Protein AF-A0AAV9M7P4-F1 (afdb_monomer_lite)

Structure (mmCIF, N/CA/C/O backbone):
data_AF-A0AAV9M7P4-F1
#
_entry.id   AF-A0AAV9M7P4-F1
#
loop_
_atom_site.group_PDB
_atom_site.id
_atom_site.type_symbol
_atom_site.label_atom_id
_atom_site.label_alt_id
_atom_site.label_comp_id
_atom_site.label_asym_id
_atom_site.label_entity_id
_atom_site.label_seq_id
_atom_site.pdbx_PDB_ins_code
_atom_site.Cartn_x
_atom_site.Cartn_y
_atom_site.Cartn_z
_atom_site.occupancy
_atom_site.B_iso_or_equiv
_atom_site.auth_seq_id
_atom_site.auth_comp_id
_atom_site.auth_asym_id
_atom_site.auth_atom_id
_atom_site.pdbx_PDB_model_num
ATOM 1 N N . MET A 1 1 ? -19.116 -6.629 9.323 1.00 45.69 1 MET A N 1
ATOM 2 C CA . MET A 1 1 ? -17.833 -5.905 9.448 1.00 45.69 1 MET A CA 1
ATOM 3 C C . MET A 1 1 ? -16.734 -6.924 9.221 1.00 45.69 1 MET A C 1
ATOM 5 O O . MET A 1 1 ? -16.350 -7.629 10.144 1.00 45.69 1 MET A O 1
ATOM 9 N N . GLU A 1 2 ? -16.339 -7.110 7.966 1.00 55.59 2 GLU A N 1
ATOM 10 C CA . GLU A 1 2 ? -15.334 -8.109 7.601 1.00 55.59 2 GLU A CA 1
ATOM 11 C C . GLU A 1 2 ? -13.968 -7.598 8.069 1.00 55.59 2 GLU A C 1
ATOM 13 O O . GLU A 1 2 ? -13.478 -6.573 7.604 1.00 55.59 2 GLU A O 1
ATOM 18 N N . LYS A 1 3 ? -13.403 -8.250 9.090 1.00 63.00 3 LYS A N 1
ATOM 19 C CA . LYS A 1 3 ? -12.162 -7.818 9.755 1.00 63.00 3 LYS A CA 1
ATOM 20 C C . LYS A 1 3 ? -10.919 -8.130 8.915 1.00 63.00 3 LYS A C 1
ATOM 22 O O . LYS A 1 3 ? -9.838 -7.615 9.196 1.00 63.00 3 LYS A O 1
ATOM 27 N N . SER A 1 4 ? -11.050 -9.002 7.918 1.00 67.69 4 SER A N 1
ATOM 28 C CA . SER A 1 4 ? -9.936 -9.507 7.122 1.00 67.69 4 SER A CA 1
ATOM 29 C C . SER A 1 4 ? -10.413 -9.842 5.715 1.00 67.69 4 SER A C 1
ATOM 31 O O . SER A 1 4 ? -11.400 -10.553 5.548 1.00 67.69 4 SER A O 1
ATOM 33 N N . SER A 1 5 ? -9.695 -9.320 4.725 1.00 74.19 5 SER A N 1
ATOM 34 C CA . SER A 1 5 ? -9.923 -9.576 3.306 1.00 74.19 5 SER A CA 1
ATOM 35 C C . SER A 1 5 ? -8.621 -10.058 2.679 1.00 74.19 5 SER A C 1
ATOM 37 O O . SER A 1 5 ? -7.534 -9.633 3.079 1.00 74.19 5 SER A O 1
ATOM 39 N N . VAL A 1 6 ? -8.734 -10.954 1.705 1.00 79.25 6 VAL A N 1
ATOM 40 C CA . VAL A 1 6 ? -7.601 -11.575 1.019 1.00 79.25 6 VAL A CA 1
ATOM 41 C C . VAL A 1 6 ? -7.336 -10.840 -0.297 1.00 79.25 6 VAL A C 1
ATOM 43 O O . VAL A 1 6 ? -8.254 -10.598 -1.078 1.00 79.25 6 VAL A O 1
ATOM 46 N N . PHE A 1 7 ? -6.076 -10.468 -0.537 1.00 78.00 7 PHE A N 1
ATOM 47 C CA . PHE A 1 7 ? -5.633 -9.801 -1.763 1.00 78.00 7 PHE A CA 1
ATOM 48 C C . PHE A 1 7 ? -4.737 -10.754 -2.541 1.00 78.00 7 PHE A C 1
ATOM 50 O O . PHE A 1 7 ? -3.689 -11.169 -2.049 1.00 78.00 7 PHE A O 1
ATOM 57 N N . LEU A 1 8 ? -5.165 -11.110 -3.747 1.00 79.75 8 LEU A N 1
ATOM 58 C CA . LEU A 1 8 ? -4.496 -12.090 -4.595 1.00 79.75 8 LEU A CA 1
ATOM 59 C C . LEU A 1 8 ? -4.075 -11.390 -5.885 1.00 79.75 8 LEU A C 1
ATOM 61 O O . LEU A 1 8 ? -4.906 -10.783 -6.556 1.00 79.75 8 LEU A O 1
ATOM 65 N N . ALA A 1 9 ? -2.789 -11.454 -6.215 1.00 79.38 9 ALA A N 1
ATOM 66 C CA . ALA A 1 9 ? -2.229 -10.894 -7.439 1.00 79.38 9 ALA A CA 1
ATOM 67 C C . ALA A 1 9 ? -1.296 -11.925 -8.081 1.00 79.38 9 ALA A C 1
ATOM 69 O O . ALA A 1 9 ? -0.478 -12.521 -7.385 1.00 79.38 9 ALA A O 1
ATOM 70 N N . GLY A 1 10 ? -1.423 -12.133 -9.395 1.00 80.62 10 GLY A N 1
ATOM 71 C CA . GLY A 1 10 ? -0.564 -13.058 -10.145 1.00 80.62 10 GLY A CA 1
ATOM 72 C C . GLY A 1 10 ? -0.783 -14.546 -9.844 1.00 80.62 10 GLY A C 1
ATOM 73 O O . GLY A 1 10 ? 0.132 -15.332 -10.058 1.00 80.62 10 GLY A O 1
ATOM 74 N N . VAL A 1 11 ? -1.959 -14.932 -9.338 1.00 84.25 11 VAL A N 1
ATOM 75 C CA . VAL A 1 11 ? -2.330 -16.339 -9.106 1.00 84.25 11 VAL A CA 1
ATOM 76 C C . VAL A 1 11 ? -3.315 -16.824 -10.165 1.00 84.25 11 VAL A C 1
ATOM 78 O O . VAL A 1 11 ? -4.157 -16.050 -10.623 1.00 84.25 11 VAL A O 1
ATOM 81 N N . ASP A 1 12 ? -3.211 -18.104 -10.521 1.00 88.06 12 ASP A N 1
ATOM 82 C CA . ASP A 1 12 ? -4.154 -18.781 -11.411 1.00 88.06 12 ASP A CA 1
ATOM 83 C C . ASP A 1 12 ? -5.549 -18.898 -10.768 1.00 88.06 12 ASP A C 1
ATOM 85 O O . ASP A 1 12 ? -5.680 -18.888 -9.538 1.00 88.06 12 ASP A O 1
ATOM 89 N N . GLU A 1 13 ? -6.595 -19.001 -11.587 1.00 84.19 13 GLU A N 1
ATOM 90 C CA . GLU A 1 13 ? 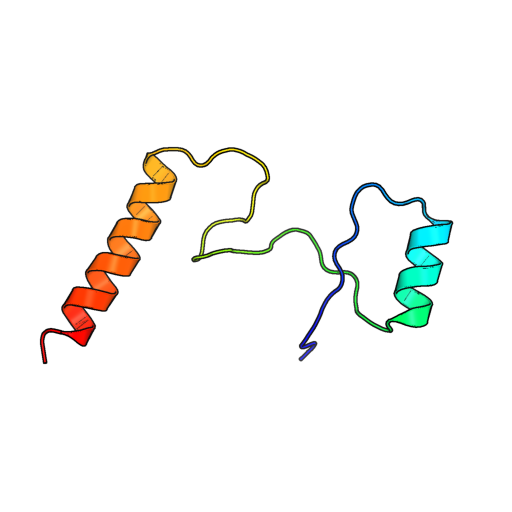-7.983 -19.052 -11.122 1.00 84.19 13 GLU A CA 1
ATOM 91 C C . GLU A 1 13 ? -8.266 -20.280 -10.243 1.00 84.19 13 GLU A C 1
ATOM 93 O O . GLU A 1 13 ? -8.954 -20.157 -9.226 1.00 84.19 13 GLU A O 1
ATOM 98 N N . ASP A 1 14 ? -7.661 -21.432 -10.549 1.00 88.81 14 ASP A N 1
ATOM 99 C CA . ASP A 1 14 ? -7.796 -22.630 -9.715 1.00 88.81 14 ASP A CA 1
ATOM 100 C C . ASP A 1 14 ? -7.177 -22.400 -8.329 1.00 88.81 14 ASP A C 1
ATOM 102 O O . ASP A 1 14 ? -7.803 -22.620 -7.288 1.00 88.81 14 ASP A O 1
ATOM 106 N N . THR A 1 15 ? -5.976 -21.817 -8.306 1.00 85.62 15 THR A N 1
ATOM 107 C CA . THR A 1 15 ? -5.256 -21.518 -7.060 1.00 85.62 15 THR A CA 1
ATOM 108 C C . THR A 1 15 ? -6.011 -20.475 -6.236 1.00 85.62 15 THR A C 1
ATOM 110 O O . THR A 1 15 ? -6.114 -20.583 -5.012 1.00 85.62 15 THR A O 1
ATOM 113 N N . ARG A 1 16 ? -6.596 -19.476 -6.905 1.00 85.62 16 ARG A N 1
ATOM 114 C CA . ARG A 1 16 ? -7.440 -18.452 -6.287 1.00 85.62 16 ARG A CA 1
ATOM 115 C C . ARG A 1 16 ? -8.642 -19.080 -5.584 1.00 85.62 16 ARG A C 1
ATOM 117 O O . ARG A 1 16 ? -8.885 -18.767 -4.418 1.00 85.62 16 ARG A O 1
ATOM 124 N N . ASN A 1 17 ? -9.353 -19.983 -6.258 1.00 85.19 17 ASN A N 1
ATOM 125 C CA . ASN A 1 17 ? -10.523 -20.662 -5.704 1.00 85.19 17 ASN A CA 1
ATOM 126 C C . ASN A 1 17 ? -10.153 -21.561 -4.520 1.00 85.19 17 ASN A C 1
ATOM 128 O O . ASN A 1 17 ? -10.844 -21.538 -3.500 1.00 85.19 17 ASN A O 1
ATOM 132 N N . GLN A 1 18 ? -9.025 -22.274 -4.593 1.00 89.00 18 GLN A N 1
ATOM 133 C CA . GLN A 1 18 ? -8.532 -23.071 -3.468 1.00 89.00 18 GLN A CA 1
ATOM 134 C C . GLN A 1 18 ? -8.196 -22.211 -2.239 1.00 89.00 18 GLN A C 1
ATOM 136 O O . GLN A 1 18 ? -8.515 -22.596 -1.113 1.00 89.00 18 GLN A O 1
ATOM 141 N N . ILE A 1 19 ? -7.574 -21.042 -2.429 1.00 85.44 19 ILE A N 1
ATOM 142 C CA . ILE A 1 19 ? -7.231 -20.132 -1.325 1.00 85.44 19 ILE A CA 1
ATOM 143 C C . ILE A 1 19 ? -8.498 -19.562 -0.682 1.00 85.44 19 ILE A C 1
ATOM 145 O O . ILE A 1 19 ? -8.607 -19.551 0.546 1.00 85.44 19 ILE A O 1
ATOM 149 N N . ILE A 1 20 ? -9.471 -19.129 -1.485 1.00 85.81 20 ILE A N 1
ATOM 150 C CA . ILE A 1 20 ? -10.742 -18.589 -0.980 1.00 85.81 20 ILE A CA 1
ATOM 151 C C . ILE A 1 20 ? -11.511 -19.672 -0.216 1.00 85.81 20 ILE A C 1
ATOM 153 O O . ILE A 1 20 ? -11.944 -19.428 0.908 1.00 85.81 20 ILE A O 1
ATOM 157 N N . ALA A 1 21 ? -11.602 -20.886 -0.768 1.00 86.44 21 ALA A N 1
ATOM 158 C CA . ALA A 1 21 ? -12.297 -22.004 -0.134 1.00 86.44 21 ALA A CA 1
ATOM 159 C C . ALA A 1 21 ? -11.674 -22.420 1.210 1.00 86.44 21 ALA A C 1
ATOM 161 O O . ALA A 1 21 ? -12.389 -22.830 2.119 1.00 86.44 21 ALA A O 1
ATOM 162 N N . ARG A 1 22 ? -10.346 -22.308 1.355 1.00 85.50 22 ARG A N 1
ATOM 163 C CA . ARG A 1 22 ? -9.637 -22.656 2.600 1.00 85.50 22 ARG A CA 1
ATOM 164 C C . ARG A 1 22 ? -9.674 -21.558 3.655 1.00 85.50 22 ARG A C 1
ATOM 166 O O . ARG A 1 22 ? -9.604 -21.858 4.842 1.00 85.50 22 ARG A O 1
ATOM 173 N N . THR A 1 23 ? -9.699 -20.298 3.232 1.00 82.12 23 THR A N 1
ATOM 174 C CA . THR A 1 23 ? -9.566 -19.153 4.144 1.00 82.12 23 THR A CA 1
ATOM 175 C C . THR A 1 23 ? -10.899 -18.517 4.520 1.00 82.12 23 THR A C 1
ATOM 177 O O . THR A 1 23 ? -10.963 -17.826 5.534 1.00 82.12 23 THR A O 1
ATOM 180 N N . SER A 1 24 ? -11.953 -18.741 3.727 1.00 79.31 24 SER A N 1
ATOM 181 C CA . SER A 1 24 ? -13.281 -18.131 3.891 1.00 79.31 24 SER A CA 1
ATOM 182 C C . SER A 1 24 ? -13.250 -16.598 3.994 1.00 79.31 24 SER A C 1
ATOM 184 O O . SER A 1 24 ? -14.187 -15.988 4.506 1.00 79.31 24 SER A O 1
ATOM 186 N N . PHE A 1 25 ? -12.171 -15.960 3.528 1.00 80.94 25 PHE A N 1
ATOM 187 C CA . PHE A 1 25 ? -12.044 -14.508 3.503 1.00 80.94 25 PHE A CA 1
ATOM 188 C C . PHE A 1 25 ? -12.660 -13.940 2.229 1.00 80.94 25 PHE A C 1
ATOM 190 O O . PHE A 1 25 ? -12.538 -14.519 1.147 1.00 80.94 25 P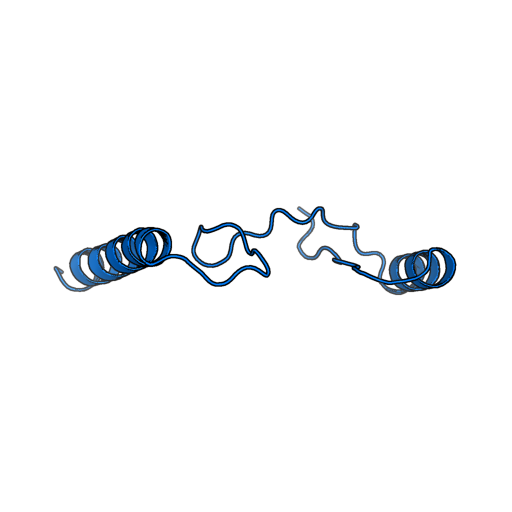HE A O 1
ATOM 197 N N . SER A 1 26 ? -13.271 -12.761 2.345 1.00 77.81 26 SER A N 1
ATOM 198 C CA . SER A 1 26 ? -13.718 -12.010 1.178 1.00 77.81 26 SER A CA 1
ATOM 199 C C . SER A 1 26 ? -12.513 -11.542 0.361 1.00 77.81 26 SER A C 1
ATOM 201 O O . SER A 1 26 ? -11.482 -11.132 0.907 1.00 77.81 26 SER A O 1
ATOM 203 N N . VAL A 1 27 ? -12.617 -11.623 -0.969 1.00 76.44 27 VAL A N 1
ATOM 204 C CA . VAL A 1 27 ? -11.579 -11.080 -1.850 1.00 76.44 27 VAL A CA 1
ATOM 205 C C . VAL A 1 27 ? -11.669 -9.561 -1.807 1.00 76.44 27 VAL A C 1
ATOM 207 O O . VAL A 1 27 ? -12.681 -8.982 -2.194 1.00 76.44 27 VAL A O 1
ATOM 210 N N . GLY A 1 28 ? -10.607 -8.919 -1.331 1.00 71.69 28 GLY A N 1
ATOM 211 C CA . GLY A 1 28 ? -10.521 -7.467 -1.277 1.00 71.69 28 GLY A CA 1
ATOM 212 C C . GLY A 1 28 ? -10.138 -6.871 -2.631 1.00 71.69 28 GLY A C 1
ATOM 213 O O . GLY A 1 28 ? -9.263 -7.385 -3.328 1.00 71.69 28 GLY A O 1
ATOM 214 N N . GLU A 1 29 ? -10.743 -5.740 -2.992 1.00 67.31 29 GLU A N 1
ATOM 215 C CA . GL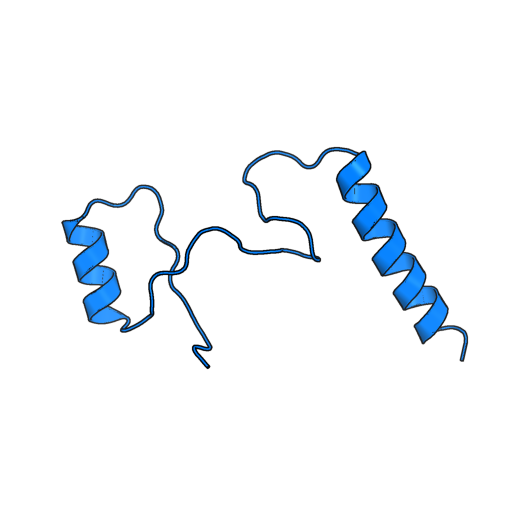U A 1 29 ? -10.289 -4.926 -4.122 1.00 67.31 29 GLU A CA 1
ATOM 216 C C . GLU A 1 29 ? -9.090 -4.062 -3.721 1.00 67.31 29 GLU A C 1
ATOM 218 O O . GLU A 1 29 ? -9.085 -3.451 -2.650 1.00 67.31 29 GLU A O 1
ATOM 223 N N . PHE A 1 30 ? -8.082 -3.962 -4.595 1.00 62.47 30 PHE A N 1
ATOM 224 C CA . PHE A 1 30 ? -6.836 -3.218 -4.368 1.00 62.47 30 PHE A CA 1
ATOM 225 C C . PHE A 1 30 ? -7.061 -1.690 -4.296 1.00 62.47 30 PHE A C 1
ATOM 227 O O . PHE A 1 30 ? -6.718 -0.925 -5.194 1.00 62.47 30 PHE A O 1
ATOM 234 N N . ARG A 1 31 ? -7.661 -1.230 -3.196 1.00 63.72 31 ARG A N 1
ATOM 235 C CA . ARG A 1 31 ? -7.786 0.174 -2.769 1.00 63.72 31 ARG A CA 1
ATOM 236 C C . ARG A 1 31 ? -7.302 0.338 -1.329 1.00 63.72 31 ARG A C 1
ATOM 238 O O . ARG A 1 31 ? -7.837 1.134 -0.556 1.00 63.72 31 ARG A O 1
ATOM 245 N N . ILE A 1 32 ? -6.294 -0.444 -0.954 1.00 67.94 32 ILE A N 1
ATOM 246 C CA . ILE A 1 32 ? -5.696 -0.376 0.376 1.00 67.94 32 ILE A CA 1
ATOM 247 C C . ILE A 1 32 ? -5.040 0.992 0.517 1.00 67.94 32 ILE A C 1
ATOM 249 O O . ILE A 1 32 ? -4.297 1.422 -0.364 1.00 67.94 32 ILE A O 1
ATOM 253 N N . LYS A 1 33 ? -5.314 1.689 1.620 1.00 69.31 33 LYS A N 1
ATOM 254 C CA . LYS A 1 33 ? -4.608 2.922 1.961 1.00 69.31 33 LYS A CA 1
ATOM 255 C C . LYS A 1 33 ? -3.587 2.631 3.052 1.00 69.31 33 LYS A C 1
ATOM 257 O O . LYS A 1 33 ? -3.963 2.174 4.126 1.00 69.31 33 LYS A O 1
ATOM 262 N N . TYR A 1 34 ? -2.319 2.941 2.809 1.00 73.38 34 TYR A N 1
ATOM 263 C CA . TYR A 1 34 ? -1.277 2.933 3.833 1.00 73.38 34 TYR A CA 1
ATOM 264 C C . TYR A 1 34 ? -0.930 4.371 4.207 1.00 73.38 34 TYR A C 1
ATOM 266 O O . TYR A 1 34 ? -0.678 5.200 3.337 1.00 73.38 34 TYR A O 1
ATOM 274 N N . LEU A 1 35 ? -1.005 4.698 5.501 1.00 71.12 35 LEU A N 1
ATOM 275 C CA . LEU A 1 35 ? -0.847 6.072 6.012 1.00 71.12 35 LEU A CA 1
ATOM 276 C C . LEU A 1 35 ? -1.788 7.100 5.338 1.00 71.12 35 LEU A C 1
ATOM 278 O O . LEU A 1 35 ? -1.502 8.296 5.261 1.00 71.12 35 LEU A O 1
ATOM 282 N N . GLY A 1 36 ? -2.948 6.637 4.858 1.00 70.88 36 GLY A N 1
ATOM 283 C CA . GLY A 1 36 ? -3.929 7.458 4.144 1.00 70.88 36 GLY A CA 1
ATOM 284 C C . GLY A 1 36 ? -3.593 7.743 2.676 1.00 70.88 36 GLY A C 1
ATOM 285 O O . GLY A 1 36 ? -4.333 8.499 2.050 1.00 70.88 36 GLY A O 1
ATOM 286 N N . LEU A 1 37 ? -2.531 7.144 2.133 1.00 72.62 37 LEU A N 1
ATOM 287 C CA . LEU A 1 37 ? -2.186 7.161 0.711 1.00 72.62 37 LEU A CA 1
ATOM 288 C C . LEU A 1 37 ? -2.572 5.833 0.054 1.00 72.62 37 LEU A C 1
ATOM 290 O O . LEU A 1 37 ? -2.492 4.804 0.724 1.00 72.62 37 LEU A O 1
ATOM 294 N N . PRO A 1 38 ? -2.968 5.809 -1.230 1.00 71.00 38 PRO A N 1
ATOM 295 C CA . PRO A 1 38 ? -3.189 4.553 -1.938 1.00 71.00 38 PRO A CA 1
ATOM 296 C C . PRO A 1 38 ? -1.895 3.731 -1.947 1.00 71.00 38 PRO A C 1
ATOM 298 O O . PRO A 1 38 ? -0.856 4.192 -2.423 1.00 71.00 38 PRO A O 1
ATOM 301 N N . LEU A 1 39 ? -1.960 2.510 -1.415 1.00 69.62 39 LEU A N 1
ATOM 302 C CA . LEU A 1 39 ? -0.878 1.536 -1.440 1.00 69.62 39 LEU A CA 1
ATOM 303 C C . LEU A 1 39 ? -0.649 1.152 -2.904 1.00 69.62 39 LEU A C 1
ATOM 305 O O . LEU A 1 39 ? -1.313 0.280 -3.444 1.00 69.62 39 LEU A O 1
ATOM 309 N N . SER A 1 40 ? 0.245 1.870 -3.570 1.00 69.31 40 SER A N 1
ATOM 310 C CA . SER A 1 40 ? 0.611 1.618 -4.957 1.00 69.31 40 SER A CA 1
ATOM 311 C C . SER A 1 40 ? 1.982 0.949 -4.988 1.00 69.31 40 SER A C 1
ATOM 313 O O . SER A 1 40 ? 2.860 1.361 -4.232 1.00 69.31 40 SER A O 1
ATOM 315 N N . PRO A 1 41 ? 2.228 -0.013 -5.895 1.00 64.94 41 PRO A N 1
ATOM 316 C CA . PRO A 1 41 ? 3.561 -0.593 -6.086 1.00 64.94 41 PRO A CA 1
ATOM 317 C C . PRO A 1 41 ? 4.569 0.402 -6.698 1.00 64.94 41 PRO A C 1
ATOM 319 O O . PRO A 1 41 ? 5.745 0.090 -6.855 1.00 64.94 41 PRO A O 1
ATOM 322 N N . LYS A 1 42 ? 4.122 1.613 -7.060 1.00 73.44 42 LYS A N 1
ATOM 323 C CA . LYS A 1 42 ? 4.967 2.693 -7.579 1.00 73.44 42 LYS A CA 1
ATOM 324 C C . LYS A 1 42 ? 5.679 3.425 -6.441 1.00 73.44 42 LYS A C 1
ATOM 326 O O . LYS A 1 42 ? 5.081 3.717 -5.406 1.00 73.44 42 LYS A O 1
ATOM 331 N N . LYS A 1 43 ? 6.944 3.792 -6.677 1.00 77.38 43 LYS A N 1
ATOM 332 C CA . LYS A 1 43 ? 7.731 4.632 -5.764 1.00 77.38 43 LYS A CA 1
ATOM 333 C C . LYS A 1 43 ? 6.985 5.938 -5.489 1.00 77.38 43 LYS A C 1
ATOM 335 O O . LYS A 1 43 ? 6.514 6.592 -6.419 1.00 77.38 43 LYS A O 1
ATOM 340 N N . TRP A 1 44 ? 6.889 6.316 -4.217 1.00 80.31 44 TRP A N 1
ATOM 341 C CA . TRP A 1 44 ? 6.219 7.552 -3.828 1.00 80.31 44 TRP A CA 1
ATOM 342 C C . TRP A 1 44 ? 6.952 8.769 -4.384 1.00 80.31 44 TRP A C 1
ATOM 344 O O . TRP A 1 44 ? 8.181 8.863 -4.332 1.00 80.31 44 TRP A O 1
ATOM 354 N N . MET A 1 45 ? 6.176 9.718 -4.901 1.00 82.06 45 MET A N 1
ATOM 355 C CA . MET A 1 45 ? 6.692 11.022 -5.289 1.00 82.06 45 MET A CA 1
ATOM 356 C C . MET A 1 45 ? 6.901 11.893 -4.050 1.00 82.06 45 MET A C 1
ATOM 358 O O . MET A 1 45 ? 6.195 11.764 -3.050 1.00 82.06 45 MET A O 1
ATOM 362 N N . LYS A 1 46 ? 7.833 12.848 -4.139 1.00 82.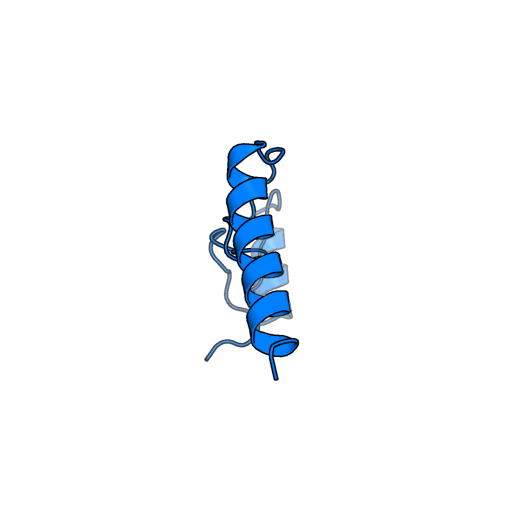44 46 LYS A N 1
ATOM 363 C CA . LYS A 1 46 ? 8.137 13.793 -3.050 1.00 82.44 46 LYS A CA 1
ATOM 364 C C . LYS A 1 46 ? 6.885 14.515 -2.524 1.00 82.44 46 LYS A C 1
ATOM 366 O O . LYS A 1 46 ? 6.796 14.784 -1.331 1.00 82.44 46 LYS A O 1
ATOM 371 N N . ILE A 1 47 ? 5.921 14.800 -3.402 1.00 82.69 47 ILE A N 1
ATOM 372 C CA . ILE A 1 47 ? 4.659 15.468 -3.053 1.00 82.69 47 ILE A CA 1
ATOM 373 C C . ILE A 1 47 ? 3.735 14.599 -2.183 1.00 82.69 47 ILE A C 1
ATOM 375 O O . ILE A 1 47 ? 3.149 15.099 -1.227 1.00 82.69 47 ILE A O 1
ATOM 379 N N . GLU A 1 48 ? 3.688 13.288 -2.433 1.00 79.06 48 GLU A N 1
ATOM 380 C CA . GLU A 1 48 ? 2.908 12.333 -1.635 1.00 79.06 48 GLU A CA 1
ATOM 381 C C . GLU A 1 48 ? 3.487 12.222 -0.215 1.00 79.06 48 GLU A C 1
ATOM 383 O O . GLU A 1 48 ? 2.755 12.244 0.777 1.00 79.06 48 GLU A O 1
ATOM 388 N N . CYS A 1 49 ? 4.822 12.205 -0.103 1.00 84.00 49 CYS A N 1
ATOM 389 C CA . CYS A 1 49 ? 5.516 12.190 1.186 1.00 84.00 49 CYS A CA 1
ATOM 390 C C . CYS A 1 49 ? 5.226 13.443 2.023 1.00 84.00 49 CYS A C 1
ATOM 392 O O . CYS A 1 49 ? 5.075 13.334 3.238 1.00 84.00 49 CYS A O 1
ATOM 394 N N . TRP A 1 50 ? 5.102 14.621 1.402 1.00 87.25 50 TRP A N 1
ATOM 395 C CA . TRP A 1 50 ? 4.771 15.857 2.121 1.00 87.25 50 TRP A CA 1
ATOM 396 C C . TRP A 1 50 ? 3.421 15.780 2.840 1.00 87.25 50 TRP A C 1
ATOM 398 O O . TRP A 1 50 ? 3.316 16.230 3.982 1.00 87.25 50 TRP A O 1
ATOM 408 N N . SER A 1 51 ? 2.410 15.164 2.218 1.00 83.25 51 SER A N 1
ATOM 409 C CA . SER A 1 51 ? 1.097 14.955 2.847 1.00 83.25 51 SER A CA 1
ATOM 410 C C . SER A 1 51 ? 1.205 14.099 4.113 1.00 83.25 51 SER A C 1
ATOM 412 O O . SER A 1 51 ? 0.602 14.408 5.145 1.00 83.25 51 SER A O 1
ATOM 414 N N . VAL A 1 52 ? 2.024 13.045 4.065 1.00 85.44 52 VAL A N 1
ATOM 415 C CA . VAL A 1 52 ? 2.271 12.153 5.207 1.00 85.44 52 VAL A CA 1
ATOM 416 C C . VAL A 1 52 ? 3.049 12.872 6.306 1.00 85.44 52 VAL A C 1
ATOM 418 O O . VAL A 1 52 ? 2.644 12.815 7.467 1.00 85.44 52 VAL A O 1
ATOM 421 N N . ILE A 1 53 ? 4.114 13.594 5.948 1.00 87.56 53 ILE A N 1
ATOM 422 C CA . ILE A 1 53 ? 4.920 14.381 6.891 1.00 87.56 53 ILE A CA 1
ATOM 423 C C . ILE A 1 53 ? 4.033 15.388 7.622 1.00 87.56 53 ILE A C 1
ATOM 425 O O . ILE A 1 53 ? 4.051 15.429 8.847 1.00 87.56 53 ILE A O 1
ATOM 429 N N . SER A 1 54 ? 3.189 16.128 6.897 1.00 87.00 54 SER A N 1
ATOM 430 C CA . SER A 1 54 ? 2.264 17.099 7.489 1.00 87.00 54 SER A CA 1
ATOM 431 C C . SER A 1 54 ? 1.332 16.456 8.523 1.00 87.00 54 SER A C 1
ATOM 433 O O . SER A 1 54 ? 1.230 16.943 9.649 1.00 87.00 54 SER A O 1
ATOM 435 N N . LYS A 1 55 ? 0.727 15.301 8.201 1.00 84.69 55 LYS A N 1
ATOM 436 C CA . LYS A 1 55 ? -0.131 14.552 9.138 1.00 84.69 55 LYS A CA 1
ATOM 437 C C . LYS A 1 55 ? 0.624 14.088 10.386 1.00 84.69 55 LYS A C 1
ATOM 439 O O . LYS A 1 55 ? 0.081 14.161 11.488 1.00 84.69 55 LYS A O 1
ATOM 444 N N . ILE A 1 56 ? 1.861 13.612 10.230 1.00 87.31 56 ILE A N 1
ATOM 445 C CA . ILE A 1 56 ? 2.706 13.175 11.351 1.00 87.31 56 ILE A CA 1
ATOM 446 C C . ILE A 1 56 ? 3.080 14.375 12.226 1.00 87.31 56 ILE A C 1
ATOM 448 O O . ILE A 1 56 ? 2.865 14.337 13.434 1.00 87.31 56 ILE A O 1
ATOM 452 N N . THR A 1 57 ? 3.570 15.463 11.629 1.00 89.56 57 THR A N 1
ATOM 453 C CA . THR A 1 57 ? 3.9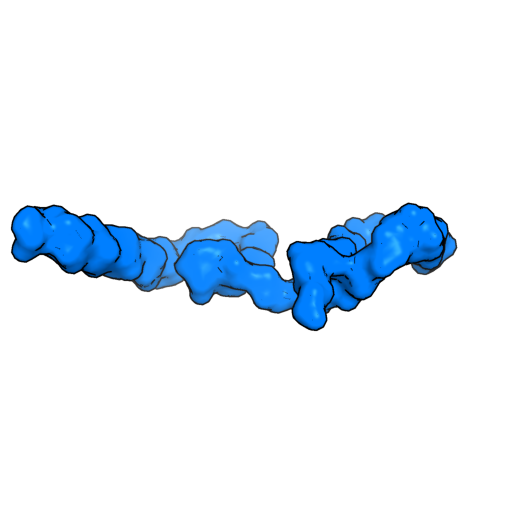20 16.694 12.346 1.00 89.56 57 THR A CA 1
ATOM 454 C C . THR A 1 57 ? 2.712 17.284 13.067 1.00 89.56 57 THR A C 1
ATOM 456 O O . THR A 1 57 ? 2.844 17.717 14.209 1.00 89.56 57 THR A O 1
ATOM 459 N N . GLN A 1 58 ? 1.530 17.274 12.446 1.00 86.31 58 GLN A N 1
ATOM 460 C CA . GLN A 1 58 ? 0.292 17.721 13.080 1.00 86.31 58 GLN A CA 1
ATOM 461 C C . GLN A 1 58 ? -0.055 16.854 14.290 1.00 86.31 58 GLN A C 1
ATOM 463 O O . GLN A 1 58 ? -0.349 17.400 15.349 1.00 86.31 58 GLN A O 1
ATOM 468 N N . ARG A 1 59 ? 0.012 15.521 14.16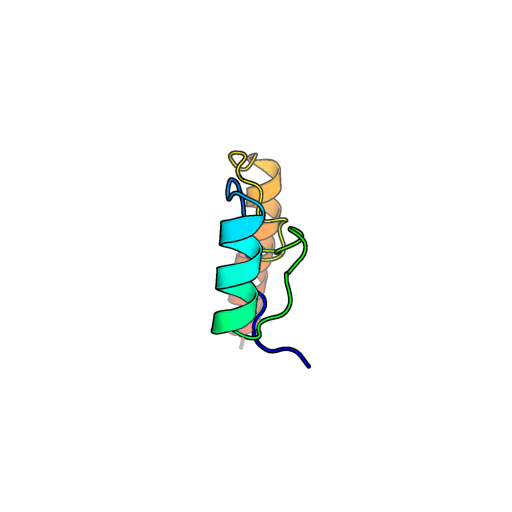9 1.00 84.50 59 ARG A N 1
ATOM 469 C CA . ARG A 1 59 ? -0.212 14.623 15.309 1.00 84.50 59 ARG A CA 1
ATOM 470 C C . ARG A 1 59 ? 0.767 14.894 16.442 1.00 84.50 59 ARG A C 1
ATOM 472 O O . ARG A 1 59 ? 0.326 15.029 17.572 1.00 84.50 59 ARG A O 1
ATOM 479 N N . ILE A 1 60 ? 2.056 15.043 16.143 1.00 87.81 60 ILE A N 1
ATOM 480 C CA . ILE A 1 60 ? 3.071 15.367 17.152 1.00 87.81 60 ILE A CA 1
ATOM 481 C C . ILE A 1 60 ? 2.723 16.695 17.834 1.00 87.81 60 ILE A C 1
ATOM 483 O O . ILE A 1 60 ? 2.595 16.737 19.049 1.00 87.81 60 ILE A O 1
ATOM 487 N N . LYS A 1 61 ? 2.481 17.771 17.079 1.00 86.19 61 LYS A N 1
ATOM 488 C CA . LYS A 1 61 ? 2.121 19.069 17.670 1.00 86.19 61 LYS A CA 1
ATOM 489 C C . LYS A 1 61 ? 0.870 18.978 18.544 1.00 86.19 61 LYS A C 1
ATOM 491 O O . LYS A 1 61 ? 0.888 19.457 19.661 1.00 86.19 61 LYS A O 1
ATOM 496 N N . VAL A 1 62 ? -0.194 18.326 18.080 1.00 81.69 62 VAL A N 1
ATOM 497 C CA . VAL A 1 62 ? -1.443 18.194 18.852 1.00 81.69 62 VAL A CA 1
ATOM 498 C C . VAL A 1 62 ? -1.256 17.337 20.107 1.00 81.69 62 VAL A C 1
ATOM 500 O O . VAL A 1 62 ? -1.815 17.656 21.152 1.00 81.69 62 VAL A O 1
ATOM 503 N N . THR A 1 63 ? -0.486 16.252 20.021 1.00 71.81 63 THR A N 1
ATOM 504 C CA . THR A 1 63 ? -0.261 15.328 21.141 1.00 71.81 63 THR A CA 1
ATOM 505 C C . THR A 1 63 ? 0.709 15.891 22.181 1.00 71.81 63 THR A C 1
ATOM 507 O O . THR A 1 63 ? 0.514 15.629 23.362 1.00 71.81 63 THR A O 1
ATOM 510 N N . TYR A 1 64 ? 1.708 16.677 21.768 1.00 61.91 64 TYR A N 1
ATOM 511 C CA . TYR A 1 64 ? 2.746 17.236 22.645 1.00 61.91 64 TYR A CA 1
ATOM 512 C C . TYR A 1 64 ? 2.572 18.741 22.955 1.00 61.91 64 TYR A C 1
ATOM 514 O O . TYR A 1 64 ? 3.411 19.312 23.641 1.00 61.91 64 TYR A O 1
ATOM 522 N N . SER A 1 65 ? 1.504 19.400 22.479 1.00 58.25 65 SER A N 1
ATOM 523 C CA . SER A 1 65 ? 1.085 20.752 22.922 1.00 58.25 65 SER A CA 1
ATOM 524 C C . SER A 1 65 ? 0.139 20.733 24.133 1.00 58.25 65 SER A C 1
ATOM 526 O O . SER A 1 65 ? -0.517 21.739 24.402 1.00 58.25 65 SER A O 1
ATOM 528 N N . LYS A 1 66 ? 0.039 19.609 24.848 1.00 48.62 66 LYS A N 1
ATOM 529 C CA . LYS A 1 66 ? -0.604 19.543 26.164 1.00 48.62 66 LYS A CA 1
ATOM 530 C C . LYS A 1 66 ? 0.442 19.496 27.260 1.00 48.62 66 LYS A C 1
ATOM 532 O O . LYS A 1 66 ? 1.409 18.725 27.083 1.00 48.62 66 LYS A O 1
#

Secondary structure (DSSP, 8-state):
--S-EE---S--HHHHHHHHHHH-PEEPPS--EETTEE--SSPPPHHHHHHHHHHHHHHHHHHH--

Foldseek 3Di:
DQPDADEDDPDDPVVVVVVCVVPVHHHDDQQDADLNHRPDPDDDDPVNVVVSVVVVVVCCCVVVVD

Radius of gyration: 17.74 Å; chains: 1; bounding box: 26×44×38 Å

Sequence (66 aa):
MEKSSVFLAGVDEDTRNQIIARTSFSVGEFRIKYLGLPLSPKKWMKIECWSVISKITQRIKVTYSK

pLDDT: mean 77.27, std 9.99, range [45.69, 89.56]

Organism: NCBI:txid50273